Protein AF-A0A662N6F8-F1 (afdb_monomer)

Sequence (98 aa):
FPICIPDTPWEIIGDVPKVCFICGATLADGTFEGWYGAADTRIMKFEIDLDYLLSVIDEYGIGEEEIEETIRRYVKQNEEELTKNKLVDRDWLNEILA

pLDDT: mean 95.08, std 3.55, range [72.94, 98.56]

Secondary structure (DSSP, 8-state):
--S----SHHHHSSSSSS-EEEEEEEEETTEEEEEEEETTTEEEEEEEEHHHHHHHHHHHPPPHHHHHHHHHHHHHHTHHHHHH-TTS-HHHHHHHH-

Structure (mmCIF, N/CA/C/O backbone):
data_AF-A0A662N6F8-F1
#
_entry.id   AF-A0A662N6F8-F1
#
loop_
_atom_site.group_PDB
_atom_site.id
_atom_site.type_symbol
_atom_site.label_atom_id
_atom_site.label_alt_id
_atom_site.label_comp_id
_atom_site.label_asym_id
_atom_site.label_entity_id
_atom_site.label_seq_id
_atom_site.pdbx_PDB_ins_code
_atom_site.Cartn_x
_atom_site.Cartn_y
_atom_site.Cartn_z
_atom_site.occupancy
_atom_site.B_i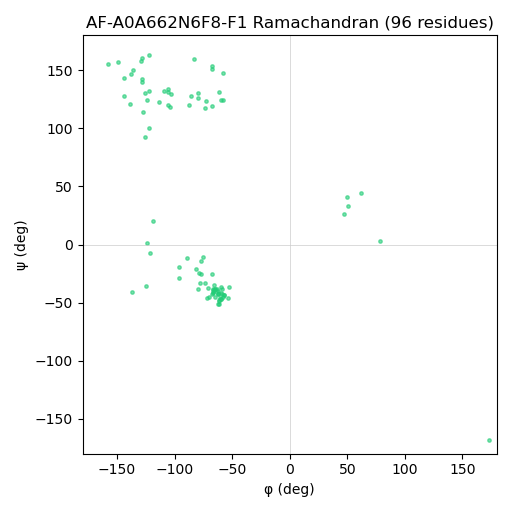so_or_equiv
_atom_site.auth_seq_id
_atom_site.auth_comp_id
_atom_site.auth_asym_id
_atom_site.auth_atom_id
_atom_site.pdbx_PDB_model_num
ATOM 1 N N . PHE A 1 1 ? 2.476 -8.755 5.552 1.00 72.94 1 PHE A N 1
ATOM 2 C CA . PHE A 1 1 ? 3.557 -8.746 4.539 1.00 72.94 1 PHE A CA 1
ATOM 3 C C . PHE A 1 1 ? 3.507 -7.431 3.751 1.00 72.94 1 PHE A C 1
ATOM 5 O O . PHE A 1 1 ? 2.425 -7.099 3.280 1.00 72.94 1 PHE A O 1
ATOM 12 N N . PRO A 1 2 ? 4.586 -6.629 3.659 1.00 83.44 2 PRO A N 1
ATOM 13 C CA . PRO A 1 2 ? 4.578 -5.390 2.872 1.00 83.44 2 PRO A CA 1
ATOM 14 C C . PRO A 1 2 ? 4.766 -5.675 1.372 1.00 83.44 2 PRO A C 1
ATOM 16 O O . PRO A 1 2 ? 5.740 -6.308 0.981 1.00 83.44 2 PRO A O 1
ATOM 19 N N . ILE A 1 3 ? 3.849 -5.183 0.534 1.00 83.88 3 ILE A N 1
ATOM 20 C CA . ILE A 1 3 ? 3.870 -5.397 -0.929 1.00 83.88 3 ILE A CA 1
ATOM 21 C C . ILE A 1 3 ? 4.886 -4.474 -1.627 1.00 83.88 3 ILE A C 1
ATOM 23 O O . ILE A 1 3 ? 5.392 -4.795 -2.697 1.00 83.88 3 ILE A O 1
ATOM 27 N N . CYS A 1 4 ? 5.215 -3.333 -1.016 1.00 87.25 4 CYS A N 1
ATOM 28 C CA . CYS A 1 4 ? 6.159 -2.365 -1.560 1.00 87.25 4 CYS A CA 1
ATOM 29 C C . CYS A 1 4 ? 7.057 -1.836 -0.435 1.00 87.25 4 CYS A C 1
ATOM 31 O O . CYS A 1 4 ? 6.560 -1.301 0.558 1.00 87.25 4 CYS A O 1
ATOM 33 N N . ILE A 1 5 ? 8.370 -2.024 -0.572 1.00 93.50 5 ILE A N 1
ATOM 34 C CA . ILE A 1 5 ? 9.387 -1.537 0.366 1.00 93.50 5 ILE A CA 1
ATOM 35 C C . ILE A 1 5 ? 10.394 -0.711 -0.445 1.00 93.50 5 ILE A C 1
ATOM 37 O O . ILE A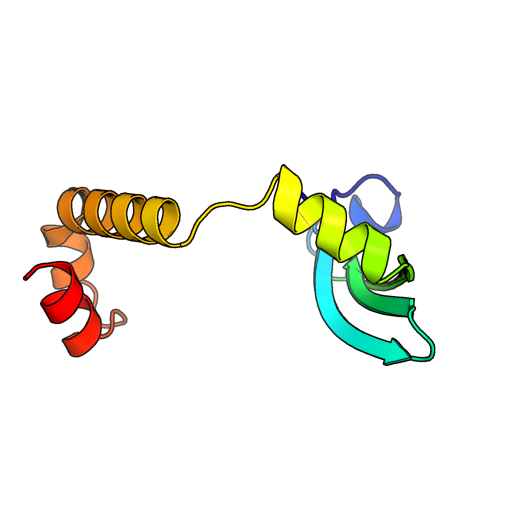 1 5 ? 10.878 -1.221 -1.453 1.00 93.50 5 ILE A O 1
ATOM 41 N N . PRO A 1 6 ? 10.740 0.517 -0.017 1.00 96.19 6 PRO A N 1
ATOM 42 C CA . PRO A 1 6 ? 11.753 1.328 -0.686 1.00 96.19 6 PRO A CA 1
ATOM 43 C C . PRO A 1 6 ? 13.110 0.619 -0.755 1.00 96.19 6 PRO A C 1
ATOM 45 O O . PRO A 1 6 ? 13.671 0.274 0.287 1.00 96.19 6 PRO A O 1
ATOM 48 N N . ASP A 1 7 ? 13.661 0.473 -1.957 1.00 96.38 7 ASP A N 1
ATOM 49 C CA . ASP A 1 7 ? 14.972 -0.157 -2.186 1.00 96.38 7 ASP A CA 1
ATOM 50 C C . ASP A 1 7 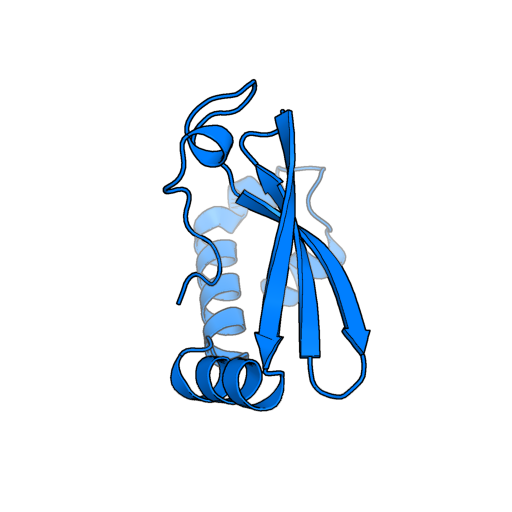? 15.808 0.620 -3.213 1.00 96.38 7 ASP A C 1
ATOM 52 O O . ASP A 1 7 ? 17.006 0.862 -3.050 1.00 96.38 7 ASP A O 1
ATOM 56 N N . THR A 1 8 ? 15.160 1.092 -4.270 1.00 96.56 8 THR A N 1
ATOM 57 C CA . THR A 1 8 ? 15.832 1.723 -5.406 1.00 96.56 8 THR A CA 1
ATOM 58 C C . THR A 1 8 ? 16.142 3.206 -5.159 1.00 96.56 8 THR A C 1
ATOM 60 O O . THR A 1 8 ? 15.485 3.860 -4.342 1.00 96.56 8 THR A O 1
ATOM 63 N N . PRO A 1 9 ? 17.097 3.811 -5.900 1.00 97.88 9 PRO A N 1
ATOM 64 C CA . PRO A 1 9 ? 17.463 5.217 -5.723 1.00 97.88 9 PRO A CA 1
ATOM 65 C C . PRO A 1 9 ? 16.286 6.200 -5.781 1.00 97.88 9 PRO A C 1
ATOM 67 O O . PRO A 1 9 ? 16.277 7.172 -5.033 1.00 97.88 9 PRO A O 1
ATOM 70 N N . TRP A 1 10 ? 15.292 5.951 -6.637 1.00 96.38 10 TRP A N 1
ATOM 71 C CA . TRP A 1 10 ? 14.121 6.823 -6.786 1.00 96.38 10 TRP A CA 1
ATOM 72 C C . TRP A 1 10 ? 13.084 6.667 -5.664 1.00 96.38 10 TRP A C 1
ATOM 74 O O . TRP A 1 10 ? 12.221 7.525 -5.526 1.00 96.38 10 TRP A O 1
ATOM 84 N N . GLU A 1 11 ? 13.168 5.610 -4.856 1.00 97.88 11 GLU A N 1
ATOM 85 C CA . GLU A 1 11 ? 12.312 5.383 -3.681 1.00 97.88 11 GLU A CA 1
ATOM 86 C C . GLU A 1 11 ? 12.976 5.856 -2.386 1.00 97.88 11 GLU A C 1
ATOM 88 O O . GLU A 1 11 ? 12.303 6.241 -1.426 1.00 97.88 11 GLU A O 1
ATOM 93 N N . ILE A 1 12 ? 14.311 5.833 -2.346 1.00 98.06 12 ILE A N 1
ATOM 94 C CA . ILE A 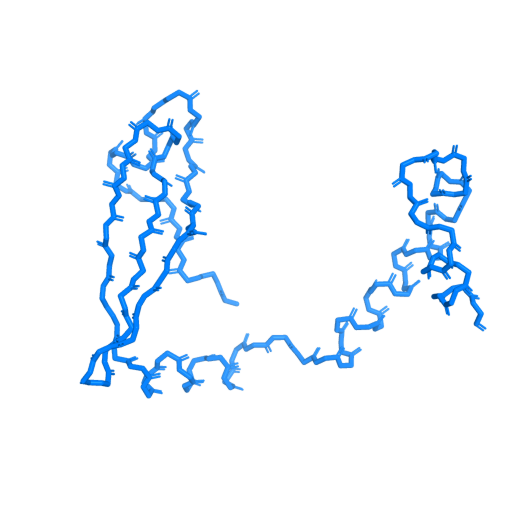1 12 ? 15.092 6.198 -1.159 1.00 98.06 12 ILE A CA 1
ATOM 95 C C . ILE A 1 12 ? 15.575 7.654 -1.180 1.00 98.06 12 ILE A C 1
ATOM 97 O O . ILE A 1 12 ? 15.909 8.171 -0.117 1.00 98.06 12 ILE A O 1
ATOM 101 N N . ILE A 1 13 ? 15.613 8.323 -2.340 1.00 98.31 13 ILE A N 1
ATOM 102 C CA . ILE A 1 13 ? 16.021 9.731 -2.489 1.00 98.31 13 ILE A CA 1
ATOM 103 C C . ILE A 1 13 ? 14.906 10.524 -3.180 1.00 98.31 13 ILE A C 1
ATOM 105 O O . ILE A 1 13 ? 14.514 10.211 -4.302 1.00 98.31 13 ILE A O 1
ATOM 109 N N . GLY A 1 14 ? 14.457 11.596 -2.527 1.00 97.94 14 GLY A N 1
ATOM 110 C CA . GLY A 1 14 ? 13.435 12.511 -3.026 1.00 97.94 14 GLY A CA 1
ATOM 111 C C . GLY A 1 14 ? 13.030 13.537 -1.968 1.00 97.94 14 GLY A C 1
ATOM 112 O O . GLY A 1 14 ? 13.696 13.647 -0.936 1.00 97.94 14 GLY A O 1
ATOM 113 N N . ASP A 1 15 ? 11.942 14.259 -2.223 1.00 98.56 15 ASP A N 1
ATOM 114 C CA . ASP A 1 15 ? 11.344 15.232 -1.303 1.00 98.56 15 ASP A CA 1
ATOM 115 C C . ASP A 1 15 ? 10.950 14.580 0.030 1.00 98.56 15 ASP A C 1
ATOM 117 O O . ASP A 1 15 ? 11.181 15.159 1.095 1.00 98.56 15 ASP A O 1
ATOM 121 N N . VAL A 1 16 ? 10.445 13.339 -0.015 1.00 98.19 16 VAL A N 1
ATOM 122 C CA . VAL A 1 16 ? 10.199 12.511 1.174 1.00 98.19 16 VAL A CA 1
ATOM 123 C C . VAL A 1 16 ? 10.909 11.158 1.018 1.00 98.19 16 VAL A C 1
ATOM 125 O O . VAL A 1 16 ? 10.354 10.225 0.445 1.00 98.19 16 VAL A O 1
ATOM 128 N N . PRO A 1 17 ? 12.157 11.018 1.504 1.00 97.62 17 PRO A N 1
ATOM 129 C CA . PRO A 1 17 ? 12.950 9.794 1.370 1.00 97.62 17 PRO A CA 1
ATOM 130 C C . PRO A 1 17 ? 12.286 8.550 1.974 1.00 97.62 17 PRO A C 1
ATOM 132 O O . PRO A 1 17 ? 11.677 8.627 3.040 1.00 97.62 17 PRO A O 1
ATOM 135 N N . LYS A 1 18 ? 12.537 7.379 1.370 1.00 97.19 18 LYS A N 1
ATOM 136 C CA . LYS A 1 18 ? 12.098 6.057 1.861 1.00 97.19 18 LYS A CA 1
ATOM 137 C C . LYS A 1 18 ? 10.574 5.922 1.928 1.00 97.19 18 LYS A C 1
ATOM 139 O O . LYS A 1 18 ? 10.034 5.382 2.893 1.00 97.19 18 LYS A O 1
ATOM 144 N N . VAL A 1 19 ? 9.898 6.384 0.880 1.00 96.44 19 VAL A N 1
ATOM 145 C CA . VAL A 1 19 ? 8.447 6.253 0.720 1.00 96.44 19 VAL A CA 1
ATOM 146 C C . VAL A 1 19 ? 8.136 5.524 -0.579 1.00 96.44 19 VAL A C 1
ATOM 148 O O . VAL A 1 19 ? 8.652 5.868 -1.645 1.00 96.44 19 VAL A O 1
ATOM 151 N N . CYS A 1 20 ? 7.249 4.537 -0.473 1.00 96.94 20 CYS A N 1
ATOM 152 C CA . CYS A 1 20 ? 6.532 3.956 -1.595 1.00 96.94 20 CYS A CA 1
ATOM 153 C C . CYS A 1 20 ? 5.040 3.991 -1.272 1.00 96.94 20 CYS A C 1
ATOM 155 O O . CYS A 1 20 ? 4.596 3.329 -0.335 1.00 96.94 20 CYS A O 1
ATOM 157 N N . PHE A 1 21 ? 4.274 4.780 -2.022 1.00 96.88 21 PHE A N 1
ATOM 158 C CA . PHE A 1 21 ? 2.855 4.999 -1.750 1.00 96.88 21 PHE A CA 1
ATOM 159 C C . PHE A 1 21 ? 2.007 4.610 -2.959 1.00 96.88 21 PHE A C 1
ATOM 161 O O . PHE A 1 21 ? 1.912 5.375 -3.918 1.00 96.88 21 PHE A O 1
ATOM 168 N N . ILE A 1 22 ? 1.402 3.419 -2.935 1.00 95.62 22 ILE A N 1
ATOM 169 C CA . ILE A 1 22 ? 0.503 2.961 -4.005 1.00 95.62 22 ILE A CA 1
ATOM 170 C C . ILE A 1 22 ? -0.758 3.829 -3.981 1.00 95.62 22 ILE A C 1
ATOM 172 O O . ILE A 1 22 ? -1.470 3.867 -2.981 1.00 95.62 22 ILE A O 1
ATOM 176 N N . CYS A 1 23 ? -1.022 4.542 -5.075 1.00 95.69 23 CYS A N 1
ATOM 177 C CA . CYS A 1 23 ? -2.100 5.531 -5.174 1.00 95.69 23 CYS A CA 1
ATOM 178 C C . CYS A 1 23 ? -3.109 5.237 -6.289 1.00 95.69 23 CYS A C 1
ATOM 180 O O . CYS A 1 23 ? -4.142 5.900 -6.374 1.00 95.69 23 CYS A O 1
ATOM 1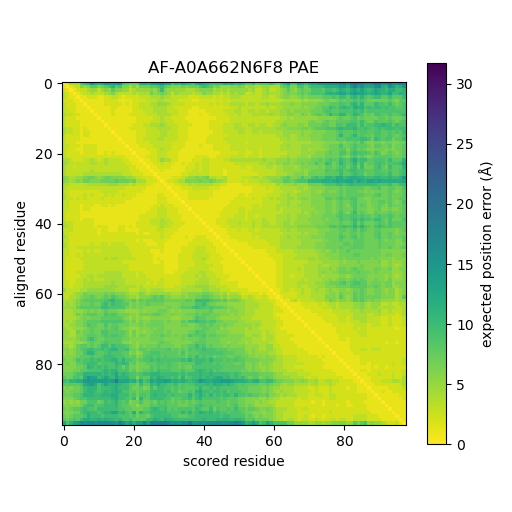82 N N . GLY A 1 24 ? -2.835 4.243 -7.130 1.00 96.00 24 GLY A N 1
ATOM 183 C CA . GLY A 1 24 ? -3.753 3.799 -8.165 1.00 96.00 24 GLY A CA 1
ATOM 184 C C . GLY A 1 24 ? -3.447 2.378 -8.596 1.00 96.00 24 GLY A C 1
ATOM 185 O O . GLY A 1 24 ? -2.315 1.911 -8.466 1.00 96.00 24 GLY A O 1
ATOM 186 N N . ALA A 1 25 ? -4.462 1.702 -9.119 1.00 96.38 25 ALA A N 1
ATOM 187 C CA . ALA A 1 25 ? -4.310 0.389 -9.711 1.00 96.38 25 ALA A CA 1
ATOM 188 C C . ALA A 1 25 ? -5.322 0.161 -10.835 1.00 96.38 25 ALA A C 1
ATOM 190 O O . ALA A 1 25 ? -6.387 0.781 -10.866 1.00 96.38 25 ALA A O 1
ATOM 191 N N . THR A 1 26 ? -4.994 -0.755 -11.737 1.00 97.50 26 THR A N 1
ATOM 192 C CA . THR A 1 26 ? -5.877 -1.253 -12.789 1.00 97.50 26 THR A CA 1
ATOM 193 C C . THR A 1 26 ? -5.738 -2.756 -12.855 1.00 97.50 26 THR A C 1
ATOM 195 O O . THR A 1 26 ? -4.673 -3.309 -12.584 1.00 97.50 26 THR A O 1
ATOM 198 N N . LEU A 1 27 ? -6.820 -3.403 -13.261 1.00 97.50 27 LEU A N 1
ATOM 199 C CA . LEU A 1 27 ? -6.858 -4.829 -13.523 1.00 97.50 27 LEU A CA 1
ATOM 200 C C . LEU A 1 27 ? -7.096 -5.024 -15.014 1.00 97.50 27 LEU A C 1
ATOM 202 O O . LEU A 1 27 ? -8.093 -4.530 -15.546 1.00 97.50 27 LEU A O 1
ATOM 206 N N . ALA A 1 28 ? -6.191 -5.733 -15.675 1.00 94.44 28 ALA A N 1
ATOM 207 C CA . ALA A 1 28 ? -6.317 -6.074 -17.085 1.00 94.44 28 ALA A CA 1
ATOM 208 C C . ALA A 1 28 ? -5.751 -7.474 -17.318 1.00 94.44 28 ALA A C 1
ATOM 210 O O . ALA A 1 28 ? -4.638 -7.766 -16.893 1.00 94.44 28 ALA A O 1
ATOM 211 N N . ASP A 1 29 ? -6.534 -8.344 -17.961 1.00 95.44 29 ASP A N 1
ATOM 212 C CA . ASP A 1 29 ? -6.101 -9.675 -18.407 1.00 95.44 29 ASP A CA 1
ATOM 213 C C . ASP A 1 29 ? -5.397 -10.523 -17.323 1.00 95.44 29 ASP A C 1
ATOM 215 O O . ASP A 1 29 ? -4.396 -11.184 -17.582 1.00 95.44 29 ASP A O 1
ATOM 219 N N . GLY A 1 30 ? -5.907 -10.491 -16.084 1.00 96.88 30 GLY A N 1
ATOM 220 C CA . GLY A 1 30 ? -5.335 -11.237 -14.951 1.00 96.88 30 GLY A CA 1
ATOM 221 C C . GLY A 1 30 ? -4.095 -10.594 -14.320 1.00 96.88 30 GLY A C 1
ATOM 222 O O . GLY A 1 30 ? -3.533 -11.143 -13.381 1.00 96.88 30 GLY A O 1
ATOM 223 N N . THR A 1 31 ? -3.687 -9.414 -14.783 1.00 97.88 31 THR A N 1
ATOM 224 C CA . THR A 1 31 ? -2.566 -8.652 -14.226 1.00 97.88 31 THR A CA 1
ATOM 225 C C . THR A 1 31 ? -3.085 -7.501 -13.371 1.00 97.88 31 THR A C 1
ATOM 227 O O . THR A 1 31 ? -3.928 -6.709 -13.804 1.00 97.88 31 THR A O 1
ATOM 230 N N . PHE A 1 32 ? -2.564 -7.398 -12.150 1.00 96.75 32 PHE A N 1
ATOM 231 C CA . PHE A 1 32 ? -2.678 -6.207 -11.322 1.00 96.75 32 PHE A CA 1
ATOM 232 C C . PHE A 1 32 ? -1.531 -5.259 -11.651 1.00 96.75 32 PHE A C 1
ATOM 234 O O . PHE A 1 32 ? -0.357 -5.588 -11.481 1.00 96.75 32 PHE A O 1
ATOM 241 N N . GLU A 1 33 ? -1.880 -4.059 -12.094 1.00 96.38 33 GLU A N 1
ATOM 242 C CA . GLU A 1 33 ? -0.931 -2.981 -12.325 1.00 96.38 33 GLU A CA 1
ATOM 243 C C . GLU A 1 33 ? -1.079 -1.950 -11.210 1.00 96.38 33 GLU A C 1
ATOM 245 O O . GLU A 1 33 ? -2.160 -1.388 -11.036 1.00 96.38 33 GLU A O 1
ATOM 250 N N . GLY A 1 34 ? -0.014 -1.701 -10.450 1.00 95.44 34 GLY A N 1
ATOM 251 C CA . GLY A 1 34 ? 0.001 -0.716 -9.372 1.00 95.44 34 GLY A CA 1
ATOM 252 C C . GLY A 1 34 ? 0.853 0.495 -9.729 1.00 95.44 34 GLY A C 1
ATOM 253 O O . GLY A 1 34 ? 2.002 0.347 -10.143 1.00 95.44 34 GLY A O 1
ATOM 254 N N . TRP A 1 35 ? 0.321 1.699 -9.517 1.00 97.12 35 TRP A N 1
ATOM 255 C CA . TRP A 1 35 ? 1.063 2.957 -9.611 1.00 97.12 35 TRP A CA 1
ATOM 256 C C . TRP A 1 35 ? 1.326 3.510 -8.227 1.00 97.12 35 TRP A C 1
ATOM 258 O O . TRP A 1 35 ? 0.417 3.587 -7.394 1.00 97.12 35 TRP A O 1
ATOM 268 N N . TYR A 1 36 ? 2.565 3.926 -7.992 1.00 97.38 36 TYR A N 1
ATOM 269 C CA . TYR A 1 36 ? 2.977 4.416 -6.689 1.00 97.38 36 TYR A CA 1
ATOM 270 C C . TYR A 1 36 ? 3.867 5.649 -6.772 1.00 97.38 36 TYR A C 1
ATOM 272 O O . TYR A 1 36 ? 4.664 5.813 -7.698 1.00 97.38 36 TYR A O 1
ATOM 280 N N . GLY A 1 37 ? 3.720 6.518 -5.774 1.00 97.88 37 GLY A N 1
ATOM 281 C CA . GLY A 1 37 ? 4.655 7.598 -5.501 1.00 97.88 37 GLY A CA 1
ATOM 282 C C . GLY A 1 37 ? 5.945 7.040 -4.907 1.00 97.88 37 GLY A C 1
ATOM 283 O O . GLY A 1 37 ? 5.905 6.353 -3.886 1.00 97.88 37 GLY A O 1
ATOM 284 N N . ALA A 1 38 ? 7.074 7.332 -5.547 1.00 97.88 38 ALA A N 1
ATOM 285 C CA . ALA A 1 38 ? 8.413 7.011 -5.075 1.00 97.88 38 ALA A CA 1
ATOM 286 C C . ALA A 1 38 ? 9.075 8.282 -4.526 1.00 97.88 38 ALA A C 1
ATOM 288 O O . ALA A 1 38 ? 9.237 9.281 -5.241 1.00 97.88 38 ALA A O 1
ATOM 289 N N . ALA A 1 39 ? 9.391 8.235 -3.231 1.00 98.12 39 ALA A N 1
ATOM 290 C CA . ALA A 1 39 ? 9.960 9.326 -2.446 1.00 98.12 39 ALA A CA 1
ATOM 291 C C . ALA A 1 39 ? 9.217 10.680 -2.563 1.00 98.12 39 ALA A C 1
ATOM 293 O O . ALA A 1 39 ? 9.855 11.736 -2.593 1.00 98.12 39 ALA A O 1
ATOM 294 N N . ASP A 1 40 ? 7.889 10.654 -2.737 1.00 98.06 40 ASP A N 1
ATOM 295 C CA . ASP A 1 40 ? 7.024 11.809 -3.057 1.00 98.06 40 ASP A CA 1
ATOM 296 C C . ASP A 1 40 ? 7.543 12.699 -4.203 1.00 98.06 40 ASP A C 1
ATOM 298 O O . ASP A 1 40 ? 7.241 13.883 -4.290 1.00 98.06 40 ASP A O 1
ATOM 302 N N . THR A 1 41 ? 8.332 12.121 -5.113 1.00 98.19 41 THR A N 1
ATOM 303 C CA . THR A 1 41 ? 9.039 12.870 -6.165 1.00 98.19 41 THR A CA 1
ATOM 304 C C . THR A 1 41 ? 8.729 12.340 -7.557 1.00 98.19 41 THR A C 1
ATOM 306 O O . THR A 1 41 ? 8.680 13.093 -8.533 1.00 98.19 41 THR A O 1
ATOM 309 N N . ARG A 1 42 ? 8.561 11.021 -7.686 1.00 97.19 42 ARG A N 1
ATOM 310 C CA . ARG A 1 42 ? 8.343 10.330 -8.962 1.00 97.19 42 ARG A CA 1
ATOM 311 C C . ARG A 1 42 ? 7.132 9.416 -8.871 1.00 97.19 42 ARG A C 1
ATOM 313 O O . ARG A 1 42 ? 6.761 8.986 -7.787 1.00 97.19 42 ARG A O 1
ATOM 320 N N . ILE A 1 43 ? 6.553 9.097 -10.024 1.00 97.62 43 ILE A N 1
ATOM 321 C CA . ILE A 1 43 ? 5.553 8.037 -10.152 1.00 97.62 43 ILE A CA 1
ATOM 322 C C . ILE A 1 43 ? 6.211 6.845 -10.833 1.00 97.62 43 ILE A C 1
ATOM 324 O O . ILE A 1 43 ? 6.851 7.003 -11.874 1.00 97.62 43 ILE A O 1
ATOM 328 N N . MET A 1 44 ? 6.023 5.672 -10.246 1.00 96.81 44 MET A N 1
ATOM 329 C CA . MET A 1 44 ? 6.506 4.389 -10.738 1.00 96.81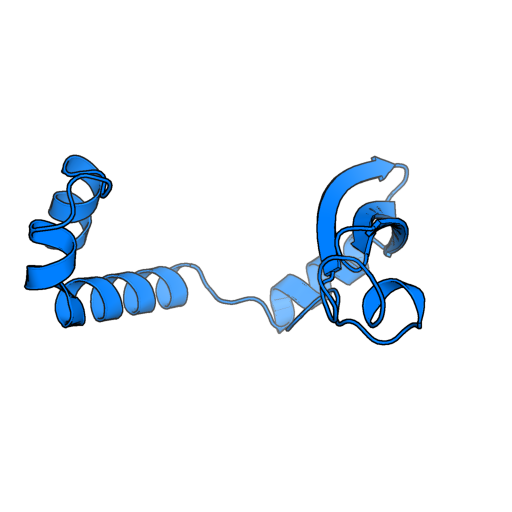 44 MET A CA 1
ATOM 330 C C . MET A 1 44 ? 5.322 3.432 -10.939 1.00 96.81 44 MET A C 1
ATOM 332 O O . MET A 1 44 ? 4.226 3.676 -10.427 1.00 96.81 44 MET A O 1
ATOM 336 N N . LYS A 1 45 ? 5.536 2.355 -11.700 1.00 95.50 45 LYS A N 1
ATOM 337 C CA . LYS A 1 45 ? 4.552 1.294 -11.964 1.00 95.50 45 LYS A CA 1
ATOM 338 C C . LYS A 1 45 ? 5.180 -0.063 -11.649 1.00 95.50 45 LYS A C 1
ATOM 340 O O . LYS A 1 45 ? 6.349 -0.268 -11.973 1.00 95.50 45 LYS A O 1
ATOM 345 N N . PHE A 1 46 ? 4.402 -0.980 -11.086 1.00 93.94 46 PHE A N 1
ATOM 346 C CA . PHE A 1 46 ? 4.723 -2.405 -11.039 1.00 93.94 46 PHE A CA 1
ATOM 347 C C . PHE A 1 46 ? 3.556 -3.239 -11.576 1.00 93.94 46 PHE A C 1
ATOM 349 O O . PHE A 1 46 ? 2.418 -2.771 -11.634 1.00 93.94 46 PHE A O 1
ATOM 356 N N . GLU A 1 47 ? 3.852 -4.475 -11.964 1.00 96.19 47 GLU A N 1
ATOM 357 C CA . GLU A 1 47 ? 2.881 -5.454 -12.450 1.00 96.19 47 GLU A CA 1
ATOM 358 C C . GLU A 1 47 ? 3.053 -6.748 -11.657 1.00 96.19 47 GLU A C 1
ATOM 360 O O . GLU A 1 47 ? 4.176 -7.148 -11.340 1.00 96.19 47 GLU A O 1
ATOM 365 N N . ILE A 1 48 ? 1.940 -7.386 -11.314 1.00 95.88 48 ILE A N 1
ATOM 366 C CA . ILE A 1 48 ? 1.911 -8.667 -10.614 1.00 95.88 48 ILE A CA 1
ATOM 367 C C . ILE A 1 48 ? 0.734 -9.488 -11.131 1.00 95.88 48 ILE A C 1
ATOM 369 O O . ILE A 1 48 ? -0.328 -8.947 -11.438 1.00 95.88 48 ILE A O 1
ATOM 373 N N . ASP A 1 49 ? 0.926 -10.797 -11.234 1.00 97.44 49 ASP A N 1
ATOM 374 C CA . ASP A 1 49 ? -0.172 -11.718 -11.509 1.00 97.44 49 ASP A CA 1
ATOM 375 C C . ASP A 1 49 ? -1.211 -11.641 -10.377 1.00 97.44 49 ASP A C 1
ATOM 377 O O . ASP A 1 49 ? -0.856 -11.648 -9.192 1.00 97.44 49 ASP A O 1
ATOM 381 N N . LEU A 1 50 ? -2.488 -11.499 -10.736 1.00 97.12 50 LEU A N 1
ATOM 382 C CA . LEU A 1 50 ? -3.559 -11.275 -9.767 1.00 97.12 50 LEU A CA 1
ATOM 383 C C . LEU A 1 50 ? -3.771 -12.499 -8.874 1.00 97.12 50 LEU A C 1
ATOM 385 O O . LEU A 1 50 ? -3.933 -12.336 -7.666 1.00 97.12 50 LEU A O 1
ATOM 389 N N . ASP A 1 51 ? -3.730 -13.704 -9.442 1.00 97.44 51 ASP A N 1
ATOM 390 C CA . ASP A 1 51 ? -3.928 -14.939 -8.681 1.00 97.44 51 ASP A CA 1
ATOM 391 C C . ASP A 1 51 ? -2.785 -15.137 -7.680 1.00 97.44 51 ASP A C 1
ATOM 393 O O . ASP A 1 51 ? -3.014 -15.478 -6.517 1.00 97.44 51 ASP A O 1
ATOM 397 N N . TYR A 1 52 ? -1.551 -14.834 -8.091 1.00 95.88 52 TYR A N 1
ATOM 398 C CA . TYR A 1 52 ? -0.411 -14.818 -7.184 1.00 95.88 52 TYR A CA 1
ATOM 399 C C . TYR A 1 52 ? -0.582 -13.789 -6.058 1.00 95.88 52 TYR A C 1
ATOM 401 O O . TYR A 1 52 ? -0.403 -14.139 -4.889 1.00 95.88 52 TYR A O 1
ATOM 409 N N . LEU A 1 53 ? -0.969 -12.545 -6.370 1.00 94.75 53 LEU A N 1
ATOM 410 C CA . LEU A 1 53 ? -1.192 -11.512 -5.352 1.00 94.75 53 LEU A CA 1
ATOM 411 C C . LEU A 1 53 ? -2.253 -11.946 -4.330 1.00 94.75 53 LEU A C 1
ATOM 413 O O . LEU A 1 53 ? -2.033 -11.800 -3.128 1.00 94.75 53 LEU A O 1
ATOM 417 N N . LEU A 1 54 ? -3.374 -12.503 -4.796 1.00 94.81 54 LEU A N 1
ATOM 418 C CA . LEU A 1 54 ? -4.432 -13.013 -3.924 1.00 94.81 54 LEU A CA 1
ATOM 419 C C . LEU A 1 54 ? -3.932 -14.163 -3.045 1.00 94.81 54 LEU A C 1
ATOM 421 O O . LEU A 1 54 ? -4.171 -14.140 -1.844 1.00 94.81 54 LEU A O 1
ATOM 425 N N . SER A 1 55 ? -3.148 -15.097 -3.596 1.00 95.62 55 SER A N 1
ATOM 426 C CA . SER A 1 55 ? -2.588 -16.208 -2.812 1.00 95.62 55 SER A CA 1
ATOM 427 C C . SER A 1 55 ? -1.690 -15.738 -1.660 1.00 95.62 55 SER A C 1
ATOM 429 O O . SER A 1 55 ? -1.725 -16.301 -0.568 1.00 95.62 55 SER A O 1
ATOM 431 N N . VAL A 1 56 ? -0.928 -14.658 -1.868 1.00 94.31 56 VAL A N 1
ATOM 432 C CA . VAL A 1 56 ? -0.081 -14.051 -0.831 1.00 94.31 56 VAL A CA 1
ATOM 433 C C . VAL A 1 56 ? -0.933 -13.348 0.228 1.00 94.31 56 VAL A C 1
ATOM 435 O O . VAL A 1 56 ? -0.588 -13.380 1.409 1.00 94.31 56 VAL A O 1
ATOM 438 N N . ILE A 1 57 ? -2.036 -12.706 -0.167 1.00 92.94 57 ILE A N 1
ATOM 439 C CA . ILE A 1 57 ? -2.975 -12.089 0.781 1.00 92.94 57 ILE A CA 1
ATOM 440 C C . ILE A 1 57 ? -3.670 -13.166 1.617 1.00 92.94 57 ILE A C 1
ATOM 442 O O . ILE A 1 57 ? -3.787 -12.992 2.824 1.00 92.94 57 ILE A O 1
ATOM 446 N N . ASP A 1 58 ? -4.059 -14.288 1.019 1.00 93.25 58 ASP A N 1
ATOM 447 C CA . ASP A 1 58 ? -4.680 -15.395 1.748 1.00 93.25 58 ASP A CA 1
ATOM 448 C C . ASP A 1 58 ? -3.708 -16.039 2.751 1.00 93.25 58 ASP A C 1
ATOM 450 O O . ASP A 1 58 ? -4.103 -16.406 3.856 1.00 93.25 58 ASP A O 1
ATOM 454 N N . GLU A 1 59 ? -2.427 -16.163 2.392 1.00 94.00 59 GLU A N 1
ATOM 455 C CA . GLU A 1 59 ? -1.415 -16.783 3.254 1.00 94.00 59 GLU A CA 1
ATOM 456 C C . GLU A 1 59 ? -0.894 -15.842 4.355 1.00 94.00 59 GLU A C 1
ATOM 458 O O . GLU A 1 59 ? -0.639 -16.282 5.477 1.00 94.00 59 GLU A O 1
ATOM 463 N N . TYR A 1 60 ? -0.717 -14.550 4.052 1.00 92.44 60 TYR A N 1
ATOM 464 C CA . TYR A 1 60 ? -0.010 -13.594 4.921 1.00 92.44 60 TYR A CA 1
ATOM 465 C C . TYR A 1 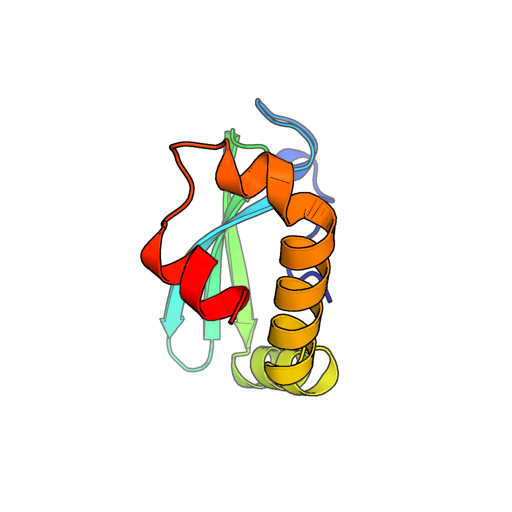60 ? -0.821 -12.348 5.307 1.00 92.44 60 TYR A C 1
ATOM 467 O O . TYR A 1 60 ? -0.276 -11.438 5.952 1.00 92.44 60 TYR A O 1
ATOM 475 N N . GLY A 1 61 ? -2.070 -12.244 4.857 1.00 90.00 61 GLY A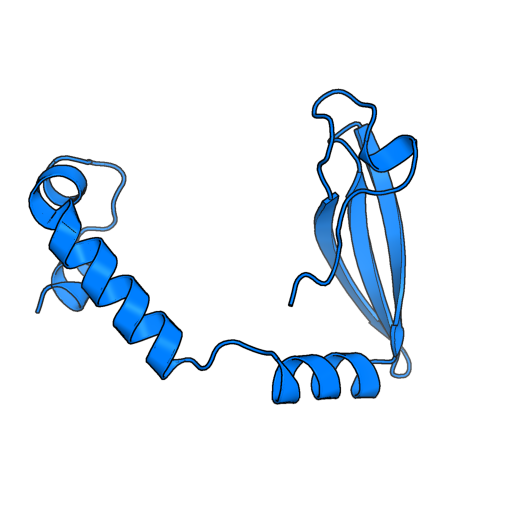 N 1
ATOM 476 C CA . GLY A 1 61 ? -2.984 -11.158 5.191 1.00 90.00 61 GLY A CA 1
ATOM 477 C C . GLY A 1 61 ? -3.390 -11.185 6.660 1.00 90.00 61 GLY A C 1
ATOM 478 O O . GLY A 1 61 ? -3.364 -12.222 7.318 1.00 90.00 61 GLY A O 1
ATOM 479 N N . ILE A 1 62 ? -3.747 -10.015 7.186 1.00 89.94 62 ILE A N 1
ATOM 480 C CA . ILE A 1 62 ? -4.289 -9.899 8.541 1.00 89.94 62 ILE A CA 1
ATOM 481 C C . ILE A 1 62 ? -5.794 -10.145 8.443 1.00 89.94 62 ILE A C 1
ATOM 483 O O . ILE A 1 62 ? -6.464 -9.508 7.628 1.00 89.94 62 ILE A O 1
ATOM 487 N N . GLY A 1 63 ? -6.314 -11.068 9.251 1.00 90.69 63 GLY A N 1
ATOM 488 C CA . GLY A 1 63 ? -7.743 -11.372 9.284 1.00 90.69 63 GLY A CA 1
ATOM 489 C C . GLY A 1 63 ? -8.568 -10.208 9.836 1.00 90.69 63 GLY A C 1
ATOM 490 O O . GLY A 1 63 ? -8.095 -9.445 10.678 1.00 90.69 63 GLY A O 1
ATOM 491 N N . GLU A 1 64 ? -9.818 -10.089 9.389 1.00 91.81 64 GLU A N 1
ATOM 492 C CA . GLU A 1 64 ? -10.736 -9.026 9.823 1.00 91.81 64 GLU A CA 1
ATOM 493 C C . GLU A 1 64 ? -10.934 -9.023 11.347 1.00 91.81 64 GLU A C 1
ATOM 495 O O . GLU A 1 64 ? -10.795 -7.979 11.978 1.00 91.81 64 GLU A O 1
ATOM 500 N N . GLU A 1 65 ? -11.114 -10.198 11.957 1.00 93.69 65 GLU A N 1
ATOM 501 C CA . GLU A 1 65 ? -11.235 -10.342 13.415 1.00 93.69 65 GLU A CA 1
ATOM 502 C C . GLU A 1 65 ? -9.994 -9.809 14.159 1.00 93.69 65 GLU A C 1
ATOM 504 O O . GLU A 1 65 ? -10.115 -9.076 15.140 1.00 93.69 65 GLU A O 1
ATOM 509 N N . GLU A 1 66 ? -8.783 -10.103 13.669 1.00 93.62 66 GLU A N 1
ATOM 510 C CA . GLU A 1 66 ? -7.536 -9.615 14.275 1.00 93.62 66 GLU A CA 1
ATOM 511 C C . GLU A 1 66 ? -7.405 -8.088 14.153 1.00 93.62 66 GLU A C 1
ATOM 513 O O . GLU A 1 66 ? -6.940 -7.416 15.086 1.00 93.62 66 GLU A O 1
ATOM 518 N N . ILE A 1 67 ? -7.834 -7.526 13.017 1.00 92.81 67 ILE A N 1
ATOM 519 C CA . ILE A 1 67 ? -7.886 -6.077 12.800 1.00 92.81 67 ILE A CA 1
ATOM 520 C C . ILE A 1 67 ? -8.853 -5.445 13.802 1.00 92.81 67 ILE A C 1
ATOM 522 O O . ILE A 1 67 ? -8.468 -4.509 14.507 1.00 92.81 67 ILE A O 1
ATOM 526 N N . GLU A 1 68 ? -10.075 -5.965 13.917 1.00 94.00 68 GLU A N 1
ATOM 527 C CA . GLU A 1 68 ? -11.095 -5.451 14.833 1.00 94.00 68 GLU A CA 1
ATOM 528 C C . GLU A 1 68 ? -10.641 -5.507 16.295 1.00 94.00 68 GLU A C 1
ATOM 530 O O . GLU A 1 68 ? -10.733 -4.509 17.019 1.00 94.00 68 GLU A O 1
ATOM 535 N N . GLU A 1 69 ? -10.088 -6.639 16.734 1.00 95.25 69 GLU A N 1
ATOM 536 C CA . GLU A 1 69 ? -9.543 -6.791 18.084 1.00 95.25 69 GLU A CA 1
ATOM 537 C C . GLU A 1 69 ? -8.410 -5.799 18.356 1.00 95.25 69 GLU A C 1
ATOM 539 O O . GLU A 1 69 ? -8.316 -5.215 19.443 1.00 95.25 69 GLU A O 1
ATOM 544 N N . THR A 1 70 ? -7.531 -5.593 17.375 1.00 95.38 70 THR A N 1
ATOM 545 C CA . THR A 1 70 ? -6.410 -4.656 17.485 1.00 95.38 70 THR A CA 1
ATOM 546 C C . THR A 1 70 ? -6.897 -3.211 17.557 1.00 95.38 70 THR A C 1
ATOM 548 O O . THR A 1 70 ? -6.426 -2.460 18.417 1.00 95.38 70 THR A O 1
ATOM 551 N N . ILE A 1 71 ? -7.880 -2.831 16.734 1.00 94.81 71 ILE A N 1
ATOM 552 C CA . ILE A 1 71 ? -8.502 -1.503 16.765 1.00 94.81 71 ILE A CA 1
ATOM 553 C C . ILE A 1 71 ? -9.172 -1.270 18.118 1.00 94.81 71 ILE A C 1
ATOM 555 O O . ILE A 1 71 ? -8.866 -0.276 18.776 1.00 94.81 71 ILE A O 1
ATOM 559 N N . ARG A 1 72 ? -10.023 -2.193 18.586 1.00 95.19 72 ARG A N 1
ATOM 560 C CA . ARG A 1 72 ? -10.704 -2.071 19.889 1.00 95.19 72 ARG A CA 1
ATOM 561 C C . ARG A 1 72 ? -9.706 -1.911 21.030 1.00 95.19 72 ARG A C 1
ATOM 563 O O . ARG A 1 72 ? -9.875 -1.050 21.894 1.00 95.19 72 ARG A O 1
ATOM 570 N N . ARG A 1 73 ? -8.630 -2.701 21.018 1.00 96.50 73 ARG A N 1
ATOM 571 C CA . ARG A 1 73 ? -7.553 -2.618 22.014 1.00 96.50 73 ARG A CA 1
ATOM 572 C C . ARG A 1 73 ? -6.872 -1.252 21.998 1.00 96.50 73 ARG A C 1
ATOM 574 O O . ARG A 1 73 ? -6.706 -0.658 23.061 1.00 96.50 73 ARG A O 1
ATOM 581 N N . TYR A 1 74 ? -6.498 -0.754 20.821 1.00 95.62 74 TYR A N 1
ATOM 582 C CA . TYR A 1 74 ? -5.844 0.545 20.676 1.00 95.62 74 TYR A CA 1
ATOM 583 C C . TYR A 1 74 ? -6.768 1.694 21.092 1.00 95.62 74 TYR A C 1
ATOM 585 O O . TYR A 1 74 ? -6.355 2.569 21.851 1.00 95.62 74 TYR A O 1
ATOM 593 N N . VAL A 1 75 ? -8.030 1.669 20.657 1.00 96.38 75 VAL A N 1
ATOM 594 C CA . VAL A 1 75 ? -9.024 2.691 21.005 1.00 96.38 75 VAL A CA 1
ATOM 595 C C . VAL A 1 75 ? -9.239 2.741 22.515 1.00 96.38 75 VAL A C 1
ATOM 597 O O . VAL A 1 75 ? -9.154 3.815 23.103 1.00 96.38 75 VAL A O 1
ATOM 600 N N . LYS A 1 76 ? -9.395 1.586 23.169 1.00 95.75 76 LYS A N 1
ATOM 601 C CA . LYS A 1 76 ? -9.549 1.507 24.627 1.00 95.75 76 LYS A CA 1
ATOM 602 C C . LYS A 1 76 ? -8.317 2.006 25.389 1.00 95.75 76 LYS A C 1
ATOM 604 O O . LYS A 1 76 ? -8.451 2.650 26.422 1.00 95.75 76 LYS A O 1
ATOM 609 N N . GLN A 1 77 ? -7.112 1.726 24.891 1.00 97.44 77 GLN A N 1
ATOM 610 C CA . GLN A 1 77 ? -5.868 2.209 25.506 1.00 97.44 77 GLN A CA 1
ATOM 611 C C . GLN A 1 77 ? -5.702 3.733 25.412 1.00 97.44 77 GLN A C 1
ATOM 613 O O . GLN A 1 77 ? -5.018 4.311 26.252 1.00 97.44 77 GLN A O 1
ATOM 618 N N . ASN A 1 78 ? -6.330 4.374 24.423 1.00 96.94 78 ASN A N 1
ATOM 619 C CA . ASN A 1 78 ? -6.175 5.801 24.127 1.00 96.94 78 ASN A CA 1
ATOM 620 C C . ASN A 1 78 ? -7.501 6.580 24.250 1.00 96.94 78 ASN A C 1
ATOM 622 O O . ASN A 1 78 ? -7.635 7.670 23.689 1.00 96.94 78 ASN A O 1
ATOM 626 N N . GLU A 1 79 ? -8.484 6.041 24.979 1.00 95.62 79 GLU A N 1
ATOM 627 C CA . GLU A 1 79 ? -9.861 6.554 25.034 1.00 95.62 79 GLU A CA 1
ATOM 628 C C . GLU A 1 79 ? -9.916 8.045 25.391 1.00 95.62 79 GLU A C 1
ATOM 630 O O . GLU A 1 79 ? -10.595 8.824 24.720 1.00 95.62 79 GLU A O 1
ATOM 635 N N . GLU A 1 80 ? -9.163 8.478 26.405 1.00 95.69 80 GLU A N 1
ATOM 636 C CA . GLU A 1 80 ? -9.157 9.879 26.828 1.00 95.69 80 GLU A CA 1
ATOM 637 C C . GLU A 1 80 ? -8.660 10.836 25.737 1.00 95.69 80 GLU A C 1
ATOM 639 O O . GLU A 1 80 ? -9.223 11.921 25.558 1.00 95.69 80 GLU A O 1
ATOM 644 N N . GLU A 1 81 ? -7.589 10.467 25.031 1.00 96.75 81 GLU A N 1
ATOM 645 C CA . GLU A 1 81 ? -6.991 11.298 23.983 1.00 96.75 81 GLU A CA 1
ATOM 646 C C . GLU A 1 81 ? -7.908 11.371 22.761 1.00 96.75 81 GLU A C 1
ATOM 648 O O . GLU A 1 81 ? -8.186 12.462 22.252 1.00 96.75 81 GLU A O 1
ATOM 653 N N . LEU A 1 82 ? -8.456 10.226 22.347 1.00 96.00 82 LEU A N 1
ATOM 654 C CA . LEU A 1 82 ? -9.395 10.127 21.229 1.00 96.00 82 LEU A CA 1
ATOM 655 C C . LEU A 1 82 ? -10.707 10.868 21.526 1.00 96.00 82 LEU A C 1
ATOM 657 O O . LEU A 1 82 ? -11.233 11.591 20.676 1.00 96.00 82 LEU A O 1
ATOM 661 N N . THR A 1 83 ? -11.195 10.802 22.765 1.00 94.38 83 THR A N 1
ATOM 662 C CA . THR A 1 83 ? -12.388 11.544 23.198 1.00 94.38 83 THR A CA 1
ATOM 663 C C . THR A 1 83 ? -12.149 13.056 23.185 1.00 94.38 83 THR A C 1
ATOM 665 O O . THR A 1 83 ? -13.036 13.829 22.823 1.00 94.38 83 THR A O 1
ATOM 668 N N . LYS A 1 84 ? -10.940 13.530 23.501 1.00 96.44 84 LYS A N 1
ATOM 669 C CA . LYS A 1 84 ? -10.606 14.966 23.439 1.00 96.44 84 LYS A CA 1
ATOM 670 C C . LYS A 1 84 ? -10.365 15.457 22.005 1.00 96.44 84 LYS A C 1
ATOM 672 O O . LYS A 1 84 ? -10.575 16.641 21.726 1.00 96.44 84 LYS A O 1
ATOM 677 N N . ASN A 1 85 ? -9.966 14.575 21.088 1.00 95.38 85 ASN A N 1
ATOM 678 C CA . ASN A 1 85 ? -9.684 14.925 19.699 1.00 95.38 85 ASN A CA 1
ATOM 679 C C . ASN A 1 85 ? -10.974 15.195 18.901 1.00 95.38 85 ASN A C 1
ATOM 681 O O . ASN A 1 85 ? -11.804 14.313 18.700 1.00 95.38 85 ASN A O 1
ATOM 685 N N . LYS A 1 86 ? -11.130 16.432 18.415 1.00 94.69 86 LYS A N 1
ATOM 686 C CA . LYS A 1 86 ? -12.311 16.881 17.656 1.00 94.69 86 LYS A CA 1
ATOM 687 C C . LYS A 1 86 ? -12.357 16.379 16.209 1.00 94.69 86 LYS A C 1
ATOM 689 O O . LYS A 1 86 ? -13.372 16.582 15.556 1.00 94.69 86 LYS A O 1
ATOM 694 N N . LEU A 1 87 ? -11.267 15.799 15.709 1.00 96.06 87 LEU A N 1
ATOM 695 C CA . LEU A 1 87 ? -11.173 15.256 14.352 1.00 96.06 87 LEU A CA 1
ATOM 696 C C . LEU A 1 87 ? -11.606 13.785 14.281 1.00 96.06 87 LEU A C 1
ATOM 698 O O . LEU A 1 87 ? -11.758 13.260 13.185 1.00 96.06 87 LEU A O 1
ATOM 702 N N . VAL A 1 88 ? -11.780 13.121 15.429 1.00 95.25 88 VAL A N 1
ATOM 703 C CA . VAL A 1 88 ? -12.249 11.733 15.492 1.00 95.25 88 VAL A CA 1
ATOM 704 C C . VAL A 1 88 ? -13.764 11.708 15.311 1.00 95.25 88 VAL A C 1
ATOM 706 O O . VAL A 1 88 ? -14.483 12.437 16.002 1.00 95.25 88 VAL A O 1
ATOM 709 N N . ASP A 1 89 ? -14.237 10.855 14.402 1.00 96.31 89 ASP A N 1
ATOM 710 C CA . ASP A 1 89 ? -15.662 10.592 14.211 1.00 96.31 89 ASP A CA 1
ATOM 711 C C . ASP A 1 89 ? -16.279 10.050 15.511 1.00 96.31 89 ASP A C 1
ATOM 713 O O . ASP A 1 89 ? -15.783 9.089 16.105 1.00 96.31 89 ASP A O 1
ATOM 717 N N . ARG A 1 90 ? -17.329 10.720 15.998 1.00 94.19 90 ARG A N 1
ATOM 718 C CA . ARG A 1 90 ? -17.925 10.410 17.303 1.00 94.19 90 ARG A CA 1
ATOM 719 C C . ARG A 1 90 ? -18.815 9.185 17.269 1.00 94.19 90 ARG A C 1
ATOM 721 O O . ARG A 1 90 ? -18.861 8.478 18.271 1.00 94.19 90 ARG A O 1
ATOM 728 N N . ASP A 1 91 ? -19.494 8.945 16.158 1.00 95.62 91 ASP A N 1
ATOM 729 C CA . ASP A 1 91 ? -20.405 7.81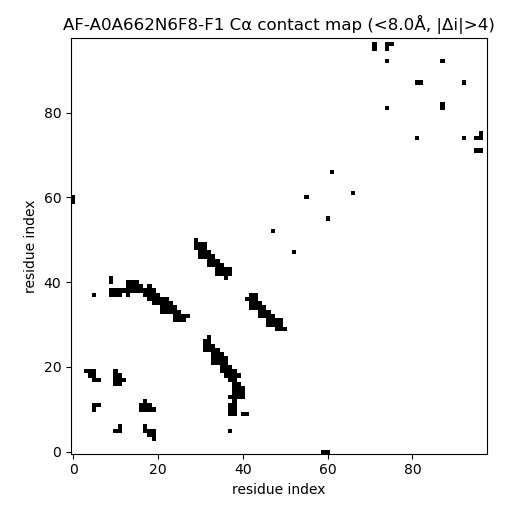5 16.033 1.00 95.62 91 ASP A CA 1
ATOM 730 C C . ASP A 1 91 ? -19.589 6.523 15.960 1.00 95.62 91 ASP A C 1
ATOM 732 O O . ASP A 1 91 ? -19.818 5.609 16.751 1.00 95.62 91 ASP A O 1
ATOM 736 N N . TRP A 1 92 ? -18.533 6.519 15.143 1.00 95.38 92 TRP A N 1
ATOM 737 C CA . TRP A 1 92 ? -17.567 5.426 15.067 1.00 95.38 92 TRP A CA 1
ATOM 738 C C . TRP A 1 92 ? -16.871 5.165 16.408 1.00 95.38 92 TRP A C 1
ATOM 740 O O . TRP A 1 92 ? -16.781 4.024 16.855 1.00 95.38 92 TRP A O 1
ATOM 750 N N . LEU A 1 93 ? -16.397 6.215 17.093 1.00 95.44 93 LEU A N 1
ATOM 751 C CA . LEU A 1 93 ? -15.708 6.046 18.376 1.00 95.44 93 LEU A CA 1
ATOM 752 C C . LEU A 1 93 ? -16.627 5.419 19.435 1.00 95.44 93 LEU A C 1
ATOM 754 O O . LEU A 1 93 ? -16.193 4.538 20.175 1.00 95.44 93 LEU A O 1
ATOM 758 N N . ASN A 1 94 ? -17.888 5.853 19.494 1.00 93.88 94 ASN A N 1
ATOM 759 C CA . ASN A 1 94 ? -18.873 5.294 20.417 1.00 93.88 94 ASN A CA 1
ATOM 760 C C . ASN A 1 94 ? -19.223 3.841 20.069 1.00 93.88 94 ASN A C 1
ATOM 762 O O . ASN A 1 94 ? -19.363 3.029 20.978 1.00 93.88 94 ASN A O 1
ATOM 766 N N . GLU A 1 95 ? -19.334 3.502 18.782 1.00 95.06 95 GLU A N 1
ATOM 767 C CA . GLU A 1 95 ? -19.580 2.130 18.319 1.00 95.06 95 GLU A CA 1
ATOM 768 C C . GLU A 1 95 ? -18.439 1.176 18.703 1.00 95.06 95 GLU A C 1
ATOM 770 O O . GLU A 1 95 ? -18.683 0.049 19.131 1.00 95.06 95 GLU A O 1
ATOM 775 N N . ILE A 1 96 ? -17.187 1.628 18.600 1.00 93.50 96 ILE A N 1
ATOM 776 C CA . ILE A 1 96 ? -16.024 0.807 18.957 1.00 93.50 96 ILE A CA 1
ATOM 777 C C . ILE A 1 96 ? -15.857 0.642 20.475 1.00 93.50 96 ILE A C 1
ATOM 779 O O . ILE A 1 96 ? -15.362 -0.399 20.922 1.00 93.50 96 ILE A O 1
ATOM 783 N N . LEU A 1 97 ? -16.224 1.656 21.264 1.00 90.81 97 LEU A N 1
ATOM 784 C CA . LEU A 1 97 ? -16.116 1.626 22.728 1.00 90.81 97 LEU A CA 1
ATOM 785 C C . LEU A 1 97 ? -17.274 0.889 23.421 1.00 90.81 97 LEU A C 1
ATOM 787 O O . LEU A 1 97 ? -17.102 0.481 24.574 1.00 90.81 97 LEU A O 1
ATOM 791 N N . ALA A 1 98 ? -18.421 0.743 22.750 1.00 87.62 98 ALA A N 1
ATOM 792 C CA . ALA A 1 98 ? -19.566 -0.042 23.219 1.00 87.62 98 ALA A CA 1
ATOM 793 C C . ALA A 1 98 ? -19.259 -1.549 23.246 1.00 87.62 98 ALA A C 1
ATOM 795 O O . ALA A 1 98 ? -19.694 -2.193 24.231 1.00 87.62 98 ALA A O 1
#

Foldseek 3Di:
DDPDWDDDPQQQDDPAGGDWAFDDWDDDPQKIKTWTHRSVHDIDIDIDRNVVVVVCCVVPNDDPVNVLVVVLVVCVVCVVVLVPDPPHDPVVSVVSPD

Radius of gyration: 18.15 Å; Cα contacts (8 Å, |Δi|>4): 119; chains: 1; bounding box: 38×34×45 Å

Mean predicted aligned error: 4.79 Å

Solvent-accessible surface area (backbone atoms only — not comparable to full-atom values): 5691 Å² total; per-residue (Å²): 115,84,93,67,76,56,78,50,70,57,16,49,49,49,85,41,55,61,30,60,45,77,78,47,73,50,78,55,97,63,31,36,36,41,32,26,34,19,0,76,65,43,80,49,76,52,76,43,53,39,69,59,54,48,53,51,44,74,74,51,51,84,53,67,68,60,51,52,54,50,49,42,51,51,49,66,77,39,44,71,61,54,71,68,39,84,85,54,62,63,69,62,51,50,63,61,73,105

Nearest PDB structures (foldseek):
  7fip-assembly1_D  TM=9.663E-01  e=2.004E-03  Thermoanaerobacter sp. X514
  5b0r-assembly1_B  TM=9.272E-01  e=9.876E-03  Listeria innocua Clip11262
  1h9s-assembly1_B  TM=7.784E-01  e=1.628E+00  Escherichia coli
  5zau-assembly1_B  TM=6.679E-01  e=3.081E+00  Saccharolobus solfataricus
  7ubb-assembly1_C  TM=2.949E-01  e=8.599E-01  Listeria innocua Clip11262